Protein AF-A0A7C6CWZ7-F1 (afdb_monomer)

Foldseek 3Di:
DPPPCQLLLVLLLVVLVVLLVLLVVLLVVLVCLLVVVDPADPVRLLVVLVVLLVVLVVLQVVLVCCVPDPPCVLQDDNLLSVLCNVLSVLSNVLSVCCVVVVDPDVVSVSCSSSVSSNSSSVSSNVCSVCCSVVPGSNSVVVSVVVVVVVVVVVVVVVVVPDPPPDD

Solvent-accessible surface area (backbone atoms only — not comparable to full-atom values): 8878 Å² total; per-residue (Å²): 131,82,77,74,70,52,65,56,60,52,53,29,50,52,54,22,47,52,32,38,50,52,15,51,52,31,38,52,52,18,52,37,35,62,70,53,74,57,76,78,50,75,72,53,51,56,53,47,35,53,55,41,29,52,51,11,48,47,40,45,50,51,36,54,47,43,70,69,34,79,86,44,46,74,52,50,60,65,64,60,41,60,65,44,32,61,53,12,54,51,32,35,53,49,27,52,47,46,69,70,67,55,69,86,56,66,63,56,63,47,49,52,56,27,49,50,30,41,52,49,16,53,47,24,46,49,49,19,57,46,28,57,80,56,59,46,48,50,58,56,52,52,38,53,55,51,52,52,51,53,54,49,53,53,49,53,56,62,66,70,63,64,73,84,82,78,129

Secondary structure (DSSP, 8-state):
------HHHHHHHHHHHHHHHHHHHHHHHHHHHHTT-S---HHHHHHHHHHHHHHHHHHHHHHHHHHH-TTTGGGS-HHHHHHHHHHHHHHHHHHHHHHHH----THHHHHHHHHHHHHHHHHHHHHHHHHHHS--HHHHHHHHHHHHHHHHHHHHHHHHT------

Radius of gyration: 23.29 Å; Cα contacts (8 Å, |Δi|>4): 135; chains: 1; bounding box: 39×43×86 Å

Structure (mmCIF, N/CA/C/O backbone):
data_AF-A0A7C6CWZ7-F1
#
_entry.id   AF-A0A7C6CWZ7-F1
#
loop_
_atom_site.group_PDB
_atom_site.id
_atom_site.type_symbol
_atom_site.label_atom_id
_atom_site.label_alt_id
_atom_site.label_comp_id
_atom_site.label_asym_id
_atom_site.label_entity_id
_atom_site.label_seq_id
_atom_site.pdbx_PDB_ins_code
_atom_site.Cartn_x
_atom_site.Cartn_y
_atom_site.Cartn_z
_atom_site.occupancy
_atom_site.B_iso_or_equiv
_atom_site.auth_seq_id
_atom_site.auth_comp_id
_atom_site.auth_asym_id
_atom_site.auth_atom_id
_atom_site.pdbx_PDB_model_num
ATOM 1 N N . MET A 1 1 ? -18.252 27.595 25.911 1.00 36.28 1 MET A N 1
ATOM 2 C CA . MET A 1 1 ? -17.846 26.172 25.969 1.00 36.28 1 MET A CA 1
ATOM 3 C C . MET A 1 1 ? -17.275 25.753 24.618 1.00 36.28 1 MET A C 1
ATOM 5 O O . MET A 1 1 ? -18.043 25.532 23.689 1.00 36.28 1 MET A O 1
ATOM 9 N N . LYS A 1 2 ? -15.943 25.677 24.463 1.00 36.56 2 LYS A N 1
ATOM 10 C CA . LYS A 1 2 ? -15.354 24.952 23.323 1.00 36.56 2 LYS A CA 1
ATOM 11 C C . LYS A 1 2 ? -15.790 23.498 23.492 1.00 36.56 2 LYS A C 1
ATOM 13 O O . LYS A 1 2 ? -15.384 22.885 24.474 1.00 36.56 2 LYS A O 1
ATOM 18 N N . LYS A 1 3 ? -16.652 22.975 22.610 1.00 41.69 3 LYS A N 1
ATOM 19 C CA . LYS A 1 3 ? -16.935 21.532 22.541 1.00 41.69 3 LYS A CA 1
ATOM 20 C C . LYS A 1 3 ? -15.568 20.846 22.501 1.00 41.69 3 LYS A C 1
ATOM 22 O O . LYS A 1 3 ? -14.853 21.016 21.514 1.00 41.69 3 LYS A O 1
ATOM 27 N N . LYS A 1 4 ? -15.160 20.170 23.587 1.00 46.47 4 LYS A N 1
ATOM 28 C CA . LYS A 1 4 ? -14.025 19.241 23.542 1.00 46.47 4 LYS A CA 1
ATOM 29 C C . LYS A 1 4 ? -14.377 18.319 22.383 1.00 46.47 4 LYS A C 1
ATOM 31 O O . LYS A 1 4 ? -15.403 17.650 22.437 1.00 46.47 4 LYS A O 1
ATOM 36 N N . LEU A 1 5 ? -13.621 18.421 21.291 1.00 54.19 5 LEU A N 1
ATOM 37 C CA . LEU A 1 5 ? -13.760 17.498 20.180 1.00 54.19 5 LEU A CA 1
ATOM 38 C C . LEU A 1 5 ? -13.626 16.117 20.813 1.00 54.19 5 LEU A C 1
ATOM 40 O O . LEU A 1 5 ? -12.594 15.855 21.439 1.00 54.19 5 LEU A O 1
ATOM 44 N N . ASP A 1 6 ? -14.701 15.337 20.737 1.00 71.00 6 ASP A N 1
ATOM 45 C CA . ASP A 1 6 ? -14.769 13.987 21.275 1.00 71.00 6 ASP A CA 1
ATOM 46 C C . ASP A 1 6 ? -13.495 13.247 20.847 1.00 71.00 6 ASP A C 1
ATOM 48 O O . ASP A 1 6 ? -13.074 13.380 19.689 1.00 71.00 6 ASP A O 1
ATOM 52 N N . PHE A 1 7 ? -12.814 12.576 21.778 1.00 70.50 7 PHE A N 1
ATOM 53 C CA . PHE A 1 7 ? -11.493 11.982 21.540 1.00 70.50 7 PHE A CA 1
ATOM 54 C C . PHE A 1 7 ? -11.508 11.109 20.280 1.00 70.50 7 PHE A C 1
ATOM 56 O O . PHE A 1 7 ? -10.613 11.196 19.435 1.00 70.50 7 PHE A O 1
ATOM 63 N N . LEU A 1 8 ? -12.609 10.382 20.089 1.00 72.38 8 LEU A N 1
ATOM 64 C CA . LEU A 1 8 ? -12.872 9.571 18.912 1.00 72.38 8 LEU A CA 1
ATOM 65 C C . LEU A 1 8 ? -12.807 10.381 17.605 1.00 72.38 8 LEU A C 1
ATOM 67 O O . LEU A 1 8 ? -12.255 9.920 16.610 1.00 72.38 8 LEU A O 1
ATOM 71 N N . THR A 1 9 ? -13.328 11.607 17.596 1.00 76.06 9 THR A N 1
ATOM 72 C CA . THR A 1 9 ? -13.294 12.492 16.422 1.00 76.06 9 THR A CA 1
ATOM 73 C C . THR A 1 9 ? -11.872 12.977 16.127 1.00 76.06 9 THR A C 1
ATOM 75 O O . THR A 1 9 ? -11.489 13.057 14.960 1.00 76.06 9 THR A O 1
ATOM 78 N N . LYS A 1 10 ? -11.057 13.252 17.157 1.00 78.19 10 LYS A N 1
ATOM 79 C CA . LYS A 1 10 ? -9.637 13.599 16.960 1.00 78.19 10 LYS A CA 1
ATOM 80 C C . LYS A 1 10 ? -8.845 12.418 16.412 1.00 78.19 10 LYS A C 1
ATOM 82 O O . LYS A 1 10 ? -8.113 12.587 15.443 1.00 78.19 10 LYS A O 1
ATOM 87 N N . ALA A 1 11 ? -9.024 11.234 16.992 1.00 77.94 11 ALA A N 1
ATOM 88 C CA . ALA A 1 11 ? -8.309 10.033 16.578 1.00 77.94 11 ALA A CA 1
ATOM 89 C C . ALA A 1 11 ? -8.650 9.632 15.132 1.00 77.94 11 ALA A C 1
ATOM 91 O O . ALA A 1 11 ? -7.750 9.342 14.347 1.00 77.94 11 ALA A O 1
ATOM 92 N N . LYS A 1 12 ? -9.930 9.727 14.737 1.00 81.81 12 LYS A N 1
ATOM 93 C CA . LYS A 1 12 ? -10.363 9.565 13.337 1.00 81.81 12 LYS A CA 1
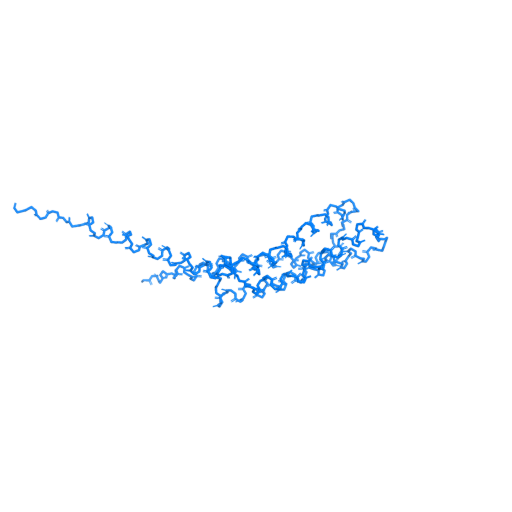ATOM 94 C C . LYS A 1 12 ? -9.661 10.531 12.390 1.00 81.81 12 LYS A C 1
ATOM 96 O O . LYS A 1 12 ? -9.221 10.121 11.320 1.00 81.81 12 LYS A O 1
ATOM 101 N N . LEU A 1 13 ? -9.594 11.809 12.768 1.00 83.44 13 LEU A N 1
ATOM 102 C CA . LEU A 1 13 ? -9.023 12.860 11.929 1.00 83.44 13 LEU A CA 1
ATOM 103 C C . LEU A 1 13 ? -7.511 12.680 11.751 1.00 83.44 13 LEU A C 1
ATOM 105 O O . LEU A 1 13 ? -7.018 12.834 10.640 1.00 83.44 13 LEU A O 1
ATOM 109 N N . ILE A 1 14 ? -6.800 12.316 12.822 1.00 85.38 14 ILE A N 1
ATOM 110 C CA . ILE A 1 14 ? -5.361 12.025 12.772 1.00 85.38 14 ILE A CA 1
ATOM 111 C C . ILE A 1 14 ? -5.108 10.824 11.861 1.00 85.38 14 ILE A C 1
ATOM 113 O O . ILE A 1 14 ? -4.361 10.947 10.898 1.00 85.38 14 ILE A O 1
ATOM 117 N N . TYR A 1 15 ? -5.803 9.709 12.096 1.00 84.69 15 TYR A N 1
ATOM 118 C CA . TYR A 1 15 ? -5.610 8.489 11.313 1.00 84.69 15 TYR A CA 1
ATOM 119 C C . TYR A 1 15 ? -5.936 8.681 9.823 1.00 84.69 15 TYR A C 1
ATOM 121 O O . TYR A 1 15 ? -5.146 8.334 8.950 1.00 84.69 15 TYR A O 1
ATOM 129 N N . SER A 1 16 ? -7.075 9.307 9.517 1.00 85.50 16 SER A N 1
ATOM 130 C CA . SER A 1 16 ? -7.466 9.594 8.128 1.00 85.50 16 SER A CA 1
ATOM 131 C C . SER A 1 16 ? -6.508 10.591 7.464 1.00 85.50 16 SER A C 1
ATOM 133 O O . SER A 1 16 ? -6.239 10.496 6.269 1.00 85.50 16 SER A O 1
ATOM 135 N N . GLY A 1 17 ? -5.968 11.540 8.238 1.00 85.69 17 GLY A N 1
ATOM 136 C CA . GLY A 1 17 ? -4.958 12.489 7.776 1.00 85.69 17 GLY A CA 1
ATOM 137 C C . GLY A 1 17 ? -3.622 11.824 7.440 1.00 85.69 17 GLY A C 1
ATOM 138 O O . GLY A 1 17 ? -3.028 12.155 6.416 1.00 85.69 17 GLY A O 1
ATOM 139 N N . GLU A 1 18 ? -3.173 10.861 8.248 1.00 88.44 18 GLU A N 1
ATOM 140 C CA . GLU A 1 18 ? -1.968 10.065 7.971 1.00 88.44 18 GLU A CA 1
ATOM 141 C C . GLU A 1 18 ? -2.110 9.265 6.671 1.00 88.44 18 GLU A C 1
ATOM 143 O O . GLU A 1 18 ? -1.217 9.300 5.822 1.00 88.44 18 GLU A O 1
ATOM 148 N N . LEU A 1 19 ? -3.257 8.611 6.465 1.00 89.94 19 LEU A N 1
ATOM 149 C CA . LEU A 1 19 ? -3.540 7.886 5.222 1.00 89.94 19 LEU A CA 1
ATOM 150 C C . LEU A 1 19 ? -3.538 8.819 4.005 1.00 89.94 19 LEU A C 1
ATOM 152 O O . LEU A 1 19 ? -2.933 8.504 2.981 1.00 89.94 19 LEU A O 1
ATOM 156 N N . LEU A 1 20 ? -4.147 10.001 4.124 1.00 90.25 20 LEU A N 1
ATOM 157 C CA . LEU A 1 20 ? -4.144 10.990 3.047 1.00 90.25 20 LEU A CA 1
ATOM 158 C C . LEU A 1 20 ? -2.729 11.501 2.738 1.00 90.25 20 LEU A C 1
ATOM 160 O O . LEU A 1 20 ? -2.391 11.707 1.572 1.00 90.25 20 LEU A O 1
ATOM 164 N N . LEU A 1 21 ? -1.885 11.678 3.757 1.00 91.88 21 LEU A N 1
ATOM 165 C CA . LEU A 1 21 ? -0.486 12.055 3.564 1.00 91.88 21 LEU A CA 1
ATOM 166 C C . LEU A 1 21 ? 0.266 10.985 2.763 1.00 91.88 21 LEU A C 1
ATOM 168 O O . LEU A 1 21 ? 0.963 11.324 1.805 1.00 91.88 21 LEU A O 1
ATOM 172 N N . PHE A 1 22 ? 0.088 9.703 3.099 1.00 90.25 22 PHE A N 1
ATOM 173 C CA . PHE A 1 22 ? 0.669 8.609 2.318 1.00 90.25 22 PHE A CA 1
ATOM 174 C C . PHE A 1 22 ? 0.151 8.596 0.880 1.00 90.25 22 PHE A C 1
ATOM 176 O O . PHE A 1 22 ? 0.953 8.469 -0.046 1.00 90.25 22 PHE A O 1
ATOM 183 N N . ALA A 1 23 ? -1.150 8.812 0.673 1.00 92.44 23 ALA A N 1
ATOM 184 C CA . ALA A 1 23 ? -1.725 8.917 -0.664 1.00 92.44 23 ALA A CA 1
ATOM 185 C C . ALA A 1 23 ? -1.049 10.013 -1.500 1.00 92.44 23 ALA A C 1
ATOM 187 O O . ALA A 1 23 ? -0.653 9.771 -2.639 1.00 92.44 23 ALA A O 1
ATOM 188 N N . ILE A 1 24 ? -0.864 11.205 -0.923 1.00 92.69 24 ILE A N 1
ATOM 189 C CA . ILE A 1 24 ? -0.202 12.326 -1.600 1.00 92.69 24 ILE A CA 1
ATOM 190 C C . ILE A 1 24 ? 1.238 11.959 -1.959 1.00 92.69 24 ILE A C 1
ATOM 192 O O . ILE A 1 24 ? 1.651 12.186 -3.095 1.00 92.69 24 ILE A O 1
ATOM 196 N N . ILE A 1 25 ? 1.992 11.366 -1.029 1.00 92.75 25 ILE A N 1
ATOM 197 C CA . ILE A 1 25 ? 3.379 10.950 -1.279 1.00 92.75 25 ILE A CA 1
ATOM 198 C C . ILE A 1 25 ? 3.429 9.954 -2.443 1.00 92.75 25 ILE A C 1
ATOM 200 O O . ILE A 1 25 ? 4.171 10.174 -3.402 1.00 92.75 25 ILE A O 1
ATOM 204 N N . PHE A 1 26 ? 2.608 8.902 -2.410 1.00 91.38 26 PHE A N 1
ATOM 205 C CA . PHE A 1 26 ? 2.575 7.904 -3.479 1.00 91.38 26 PHE A CA 1
ATOM 206 C C . PHE A 1 26 ? 2.117 8.487 -4.817 1.00 91.38 26 PHE A C 1
ATOM 208 O O . PHE A 1 26 ? 2.711 8.174 -5.847 1.00 91.38 26 PHE A O 1
ATOM 215 N N . GLY A 1 27 ? 1.123 9.376 -4.812 1.00 92.19 27 GLY A N 1
ATOM 216 C CA . GLY A 1 27 ? 0.645 10.057 -6.013 1.00 92.19 27 GLY A CA 1
ATOM 217 C C . GLY A 1 27 ? 1.704 10.964 -6.641 1.00 92.19 27 GLY A C 1
ATOM 218 O O . GLY A 1 27 ? 1.920 10.908 -7.850 1.00 92.19 27 GLY A O 1
ATOM 219 N N . VAL A 1 28 ? 2.407 11.763 -5.833 1.00 93.00 28 VAL A N 1
ATOM 220 C CA . VAL A 1 28 ? 3.481 12.643 -6.321 1.00 93.00 28 VAL A CA 1
ATOM 221 C C . VAL A 1 28 ? 4.625 11.822 -6.909 1.00 93.00 28 VAL A C 1
ATOM 223 O O . VAL A 1 28 ? 5.068 12.118 -8.018 1.00 93.00 28 VAL A O 1
ATOM 226 N N . VAL A 1 29 ? 5.073 10.769 -6.219 1.00 90.06 29 VAL A N 1
ATOM 227 C CA . VAL A 1 29 ? 6.146 9.898 -6.727 1.00 90.06 29 VAL A CA 1
ATOM 228 C C . VAL A 1 29 ? 5.718 9.213 -8.027 1.00 90.06 29 VAL A C 1
ATOM 230 O O . VAL A 1 29 ? 6.467 9.256 -9.002 1.00 90.06 29 VAL A O 1
ATOM 233 N N . ALA A 1 30 ? 4.494 8.677 -8.093 1.00 90.38 30 ALA A N 1
ATOM 234 C CA . ALA A 1 30 ? 3.959 8.062 -9.306 1.00 90.38 30 ALA A CA 1
ATOM 235 C C . ALA A 1 30 ? 3.958 9.035 -10.497 1.00 90.38 30 ALA A C 1
ATOM 237 O O . ALA A 1 30 ? 4.419 8.686 -11.583 1.00 90.38 30 ALA A O 1
ATOM 238 N N . ILE A 1 31 ? 3.490 10.273 -10.298 1.00 91.31 31 ILE A N 1
ATOM 239 C CA . ILE A 1 31 ? 3.469 11.303 -11.347 1.00 91.31 31 ILE A CA 1
ATOM 240 C C . ILE A 1 31 ? 4.892 11.643 -11.807 1.00 91.31 31 ILE A C 1
ATOM 242 O O . ILE A 1 31 ? 5.148 11.707 -13.009 1.00 91.31 31 ILE A O 1
ATOM 246 N N . LEU A 1 32 ? 5.824 11.845 -10.873 1.00 89.50 32 LEU A N 1
ATOM 247 C CA . LEU A 1 32 ? 7.212 12.186 -11.198 1.00 89.50 32 LEU A CA 1
ATOM 248 C C . LEU A 1 32 ? 7.926 11.072 -11.978 1.00 89.50 32 LEU A C 1
ATOM 250 O O . LEU A 1 32 ? 8.717 11.369 -12.880 1.00 89.50 32 LEU A O 1
ATOM 254 N N . GLU A 1 33 ? 7.636 9.810 -11.664 1.00 85.75 33 GLU A N 1
ATOM 255 C CA . GLU A 1 33 ? 8.170 8.665 -12.401 1.00 85.75 33 GLU A CA 1
ATOM 256 C C . GLU A 1 33 ? 7.502 8.479 -13.773 1.00 85.75 33 GLU A C 1
ATOM 258 O O . GLU A 1 33 ? 8.209 8.263 -14.763 1.00 85.75 33 GLU A O 1
ATOM 263 N N . PHE A 1 34 ? 6.177 8.651 -13.894 1.00 87.44 34 PHE A N 1
ATOM 264 C CA . PHE A 1 34 ? 5.502 8.627 -15.202 1.00 87.44 34 PHE A CA 1
ATOM 265 C C . PHE A 1 34 ? 6.041 9.710 -16.143 1.00 87.44 34 PHE A C 1
ATOM 267 O O . PHE A 1 34 ? 6.268 9.443 -17.325 1.00 87.44 34 PHE A O 1
ATOM 274 N N . LEU A 1 35 ? 6.284 10.916 -15.618 1.00 87.50 35 LEU A N 1
ATOM 275 C CA . LEU A 1 35 ? 6.864 12.038 -16.363 1.00 87.50 35 LEU A CA 1
ATOM 276 C C . LEU A 1 35 ? 8.367 11.877 -16.634 1.00 87.50 35 LEU A C 1
ATOM 278 O O . LEU A 1 35 ? 8.950 12.722 -17.311 1.00 87.50 35 LEU A O 1
ATOM 282 N N . GLN A 1 36 ? 9.002 10.816 -16.119 1.00 80.62 36 GLN A N 1
ATOM 283 C CA . GLN A 1 36 ? 10.436 10.545 -16.276 1.00 80.62 36 GLN A CA 1
ATOM 284 C C . GLN A 1 36 ? 11.332 11.695 -15.782 1.00 80.62 36 GLN A C 1
ATOM 286 O O . GLN A 1 36 ? 12.469 11.852 -16.235 1.00 80.62 36 GLN A O 1
ATOM 291 N N . VAL A 1 37 ? 10.829 12.490 -14.829 1.00 82.75 37 VAL A N 1
ATOM 292 C CA . VAL A 1 37 ? 11.620 13.510 -14.124 1.00 82.75 37 VAL A CA 1
ATOM 293 C C . VAL A 1 37 ? 12.645 12.814 -13.230 1.00 82.75 37 VAL A C 1
ATOM 295 O O . VAL A 1 37 ? 13.800 13.231 -13.155 1.00 82.75 37 VAL A O 1
ATOM 298 N N . ILE A 1 38 ? 12.240 11.705 -12.606 1.00 75.19 38 ILE A N 1
ATOM 299 C CA . ILE A 1 38 ? 13.125 10.820 -11.852 1.00 75.19 38 ILE A CA 1
ATOM 300 C C . ILE A 1 38 ? 13.592 9.709 -12.795 1.00 75.19 38 ILE A C 1
ATOM 302 O O . ILE A 1 38 ? 12.869 8.751 -13.060 1.00 75.19 38 ILE A O 1
ATOM 306 N N . LYS A 1 39 ? 14.817 9.834 -13.311 1.00 68.62 39 LYS A N 1
ATOM 307 C CA . LYS A 1 39 ? 15.482 8.748 -14.041 1.00 68.62 39 LYS A CA 1
ATOM 308 C C . LYS A 1 39 ? 16.258 7.887 -13.059 1.00 68.62 39 LYS A C 1
ATOM 310 O O . LYS A 1 39 ? 17.327 8.269 -12.584 1.00 68.62 39 LYS A O 1
ATOM 315 N N . ILE A 1 40 ? 15.698 6.731 -12.746 1.00 67.81 40 ILE A N 1
ATOM 316 C CA . ILE A 1 40 ? 16.308 5.766 -11.840 1.00 67.81 40 ILE A CA 1
ATOM 317 C C . ILE A 1 40 ? 17.410 5.013 -12.604 1.00 67.81 40 ILE A C 1
ATOM 319 O O . ILE A 1 40 ? 17.231 4.566 -13.732 1.00 67.81 40 ILE A O 1
ATOM 323 N N . SER A 1 41 ? 18.600 4.928 -12.009 1.00 75.19 41 SER A N 1
ATOM 324 C CA . SER A 1 41 ? 19.723 4.157 -12.560 1.00 75.19 41 SER A CA 1
ATOM 325 C C . SER A 1 41 ? 19.514 2.655 -12.319 1.00 75.19 41 SER A C 1
ATOM 327 O O . SER A 1 41 ? 18.897 2.268 -11.330 1.00 75.19 41 SER A O 1
ATOM 329 N N . GLU A 1 42 ? 20.089 1.788 -13.156 1.00 74.69 42 GLU A N 1
ATOM 330 C CA . GLU A 1 42 ? 19.969 0.321 -13.047 1.00 74.69 42 GLU A CA 1
ATOM 331 C C . GLU A 1 42 ? 20.255 -0.237 -11.642 1.00 74.69 42 GLU A C 1
ATOM 333 O O . GLU A 1 42 ? 19.548 -1.121 -11.160 1.00 74.69 42 GLU A O 1
ATOM 338 N N . ARG A 1 43 ? 21.262 0.304 -10.941 1.00 77.06 43 ARG A N 1
ATOM 339 C CA . ARG A 1 43 ? 21.572 -0.118 -9.562 1.00 77.06 43 ARG A CA 1
ATOM 340 C C . ARG A 1 43 ? 20.441 0.198 -8.590 1.00 77.06 43 ARG A C 1
ATOM 342 O O . ARG A 1 43 ? 20.178 -0.582 -7.681 1.00 77.06 43 ARG A O 1
ATOM 349 N N . HIS A 1 44 ? 19.786 1.334 -8.790 1.00 77.12 44 HIS A N 1
ATOM 350 C CA . HIS A 1 44 ? 18.667 1.752 -7.962 1.00 77.12 44 HIS A CA 1
ATOM 351 C C . HIS A 1 44 ? 17.438 0.893 -8.254 1.00 77.12 44 HIS A C 1
ATOM 353 O O . HIS A 1 44 ? 16.792 0.479 -7.303 1.00 77.12 44 HIS A O 1
ATOM 359 N N . HIS A 1 45 ? 17.178 0.523 -9.515 1.00 79.19 45 HIS A N 1
ATOM 360 C CA . HIS A 1 45 ? 16.121 -0.439 -9.851 1.00 79.19 45 HIS A CA 1
ATOM 361 C C . HIS A 1 45 ? 16.319 -1.782 -9.153 1.00 79.19 45 HIS A C 1
ATOM 363 O O . HIS A 1 45 ? 15.376 -2.331 -8.595 1.00 79.19 45 HIS A O 1
ATOM 369 N N . LEU A 1 46 ? 17.551 -2.292 -9.118 1.00 82.88 46 LEU A N 1
ATOM 370 C CA . LEU A 1 46 ? 17.831 -3.563 -8.457 1.00 82.88 46 LEU A CA 1
ATOM 371 C C . LEU A 1 46 ? 17.583 -3.497 -6.944 1.00 82.88 46 LEU A C 1
ATOM 373 O O . LEU A 1 46 ? 16.969 -4.404 -6.390 1.00 82.88 46 LEU A O 1
ATOM 377 N N . ILE A 1 47 ? 18.031 -2.427 -6.281 1.00 85.44 47 ILE A N 1
ATOM 378 C CA . ILE A 1 47 ? 17.763 -2.210 -4.850 1.00 85.44 47 ILE A CA 1
ATOM 379 C C . ILE A 1 47 ? 16.260 -2.048 -4.609 1.00 85.44 47 ILE A C 1
ATOM 381 O O . ILE A 1 47 ? 15.719 -2.649 -3.682 1.00 85.44 47 ILE A O 1
ATOM 385 N N . PHE A 1 48 ? 15.590 -1.268 -5.455 1.00 83.50 48 PHE A N 1
ATOM 386 C CA . PHE A 1 48 ? 14.169 -0.988 -5.332 1.00 83.50 48 PHE A CA 1
ATOM 387 C C . PHE A 1 48 ? 13.343 -2.268 -5.449 1.00 83.50 48 PHE A C 1
ATOM 389 O O . PHE A 1 48 ? 12.573 -2.537 -4.538 1.00 83.50 48 PHE A O 1
ATOM 396 N N . ASN A 1 49 ? 13.608 -3.110 -6.455 1.00 87.38 49 ASN A N 1
ATOM 397 C CA . ASN A 1 49 ? 12.935 -4.400 -6.635 1.00 87.38 49 ASN A CA 1
ATOM 398 C C . ASN A 1 49 ? 13.080 -5.311 -5.405 1.00 87.38 49 ASN A C 1
ATOM 400 O O . ASN A 1 49 ? 12.150 -6.022 -5.052 1.00 87.38 49 ASN A O 1
ATOM 404 N N . TRP A 1 50 ? 14.234 -5.318 -4.728 1.00 89.12 50 TRP A N 1
ATOM 405 C CA . TRP A 1 50 ? 14.400 -6.102 -3.495 1.00 89.12 50 TRP A CA 1
ATOM 406 C C . TRP A 1 50 ? 13.572 -5.546 -2.335 1.00 89.12 50 TRP A C 1
ATOM 408 O O . TRP A 1 50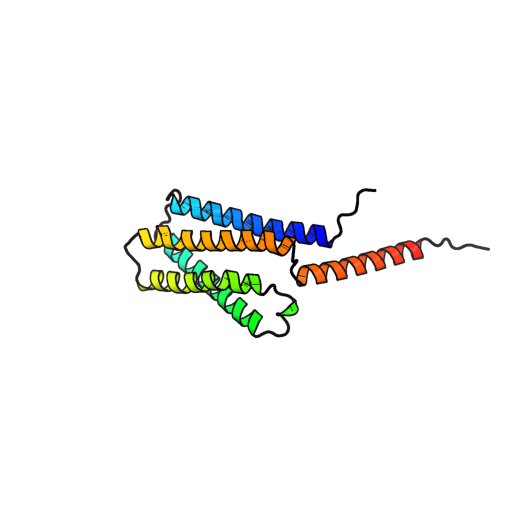 ? 12.963 -6.314 -1.585 1.00 89.12 50 TRP A O 1
ATOM 418 N N . ILE A 1 51 ? 13.542 -4.220 -2.188 1.00 89.56 51 ILE A N 1
ATOM 419 C CA . ILE A 1 51 ? 12.750 -3.541 -1.156 1.00 89.56 51 ILE A CA 1
ATOM 420 C C . ILE A 1 51 ? 11.258 -3.786 -1.396 1.00 89.56 51 ILE A C 1
ATOM 422 O O . ILE A 1 51 ? 10.536 -4.156 -0.466 1.00 89.56 51 ILE A O 1
ATOM 426 N N . THR A 1 52 ? 10.791 -3.618 -2.631 1.00 88.44 52 THR A N 1
ATOM 427 C CA . THR A 1 52 ? 9.388 -3.812 -2.992 1.00 88.44 52 THR A CA 1
ATOM 428 C C . THR A 1 52 ? 8.982 -5.278 -2.982 1.00 88.44 52 THR A C 1
ATOM 430 O O . THR A 1 52 ? 7.867 -5.568 -2.555 1.00 88.44 52 THR A O 1
ATOM 433 N N . LEU A 1 53 ? 9.888 -6.212 -3.288 1.00 91.94 53 LEU A N 1
ATOM 434 C CA . LEU A 1 53 ? 9.628 -7.647 -3.163 1.00 91.94 53 LEU A CA 1
ATOM 435 C C . LEU A 1 53 ? 9.372 -8.024 -1.702 1.00 91.94 53 LEU A C 1
ATOM 437 O O . LEU A 1 53 ? 8.426 -8.758 -1.396 1.00 91.94 53 LEU A O 1
ATOM 441 N N . PHE A 1 54 ? 10.190 -7.496 -0.787 1.00 92.44 54 PHE A N 1
ATOM 442 C CA . PHE A 1 54 ? 9.982 -7.685 0.645 1.00 92.44 54 PHE A CA 1
ATOM 443 C C . PHE A 1 54 ? 8.671 -7.036 1.107 1.00 92.44 54 PHE A C 1
ATOM 445 O O . PHE A 1 54 ? 7.873 -7.682 1.789 1.00 92.44 54 PHE A O 1
ATOM 452 N N . GLY A 1 55 ? 8.406 -5.797 0.683 1.00 89.25 55 GLY A N 1
ATOM 453 C CA . GLY A 1 55 ? 7.164 -5.086 0.993 1.00 89.25 55 GLY A CA 1
ATOM 454 C C . GLY A 1 55 ? 5.914 -5.814 0.487 1.00 89.25 55 GLY A C 1
ATOM 455 O O . GLY A 1 55 ? 4.967 -6.017 1.244 1.00 89.25 55 GLY A O 1
ATOM 456 N N . GLY A 1 56 ? 5.922 -6.282 -0.761 1.00 90.12 56 GLY A N 1
ATOM 457 C CA . GLY A 1 56 ? 4.819 -7.026 -1.366 1.00 90.12 56 GLY A CA 1
ATOM 458 C C . GLY A 1 56 ? 4.575 -8.365 -0.674 1.00 90.12 56 GLY A C 1
ATOM 459 O O . GLY A 1 56 ? 3.432 -8.700 -0.355 1.00 90.12 56 GLY A O 1
ATOM 460 N N . THR A 1 57 ? 5.648 -9.088 -0.341 1.00 92.94 57 THR A N 1
ATOM 461 C CA . THR A 1 57 ? 5.559 -10.331 0.440 1.00 92.94 57 THR A CA 1
ATOM 462 C C . THR A 1 57 ? 4.961 -10.068 1.821 1.00 92.94 57 THR A C 1
ATOM 464 O O . THR A 1 57 ? 4.100 -10.823 2.274 1.00 92.94 57 THR A O 1
ATOM 467 N N . TRP A 1 58 ? 5.357 -8.973 2.476 1.00 93.25 58 TRP A N 1
ATOM 468 C CA . TRP A 1 58 ? 4.813 -8.583 3.774 1.00 93.25 58 TRP A CA 1
ATOM 469 C C . TRP A 1 58 ? 3.307 -8.305 3.719 1.00 93.25 58 TRP A C 1
ATOM 471 O O . TRP A 1 58 ? 2.579 -8.779 4.589 1.00 93.25 58 TRP A O 1
ATOM 481 N N . LEU A 1 59 ? 2.816 -7.614 2.683 1.00 90.69 59 LEU A N 1
ATOM 482 C CA . LEU A 1 59 ? 1.377 -7.364 2.499 1.00 90.69 59 LEU A CA 1
ATOM 483 C C . LEU A 1 59 ? 0.582 -8.672 2.360 1.00 90.69 59 LEU A C 1
ATOM 485 O O . LEU A 1 59 ? -0.478 -8.822 2.971 1.00 90.69 59 LEU A O 1
ATOM 489 N N . ILE A 1 60 ? 1.113 -9.641 1.609 1.00 93.19 60 ILE A N 1
ATOM 490 C CA . ILE A 1 60 ? 0.491 -10.963 1.442 1.00 93.19 60 ILE A CA 1
ATOM 491 C C . ILE A 1 60 ? 0.489 -11.731 2.769 1.00 93.19 60 ILE A C 1
ATOM 493 O O . ILE A 1 60 ? -0.542 -12.276 3.175 1.00 93.19 60 ILE A O 1
ATOM 497 N N . VAL A 1 61 ? 1.626 -11.766 3.469 1.00 92.88 61 VAL A N 1
ATOM 498 C CA . VAL A 1 61 ? 1.744 -12.442 4.769 1.00 92.88 61 VAL A CA 1
ATOM 499 C C . VAL A 1 61 ? 0.794 -11.822 5.786 1.00 92.88 61 VAL A C 1
ATOM 501 O O . VAL A 1 61 ? 0.094 -12.558 6.480 1.00 92.88 61 VAL A O 1
ATOM 504 N N . ASP A 1 62 ? 0.715 -10.495 5.859 1.00 88.12 62 ASP A N 1
ATOM 505 C CA . ASP A 1 62 ? -0.170 -9.805 6.796 1.00 88.12 62 ASP A CA 1
ATOM 506 C C . ASP A 1 62 ? -1.653 -10.059 6.474 1.00 88.12 62 ASP A C 1
ATOM 508 O O . ASP A 1 62 ? -2.448 -10.251 7.397 1.00 88.12 62 ASP A O 1
ATOM 512 N N . PHE A 1 63 ? -2.023 -10.184 5.192 1.00 91.25 63 PHE A N 1
ATOM 513 C CA . PHE A 1 63 ? -3.362 -10.623 4.784 1.00 91.25 63 PHE A CA 1
ATOM 514 C C . PHE A 1 63 ? -3.682 -12.040 5.285 1.00 91.25 63 PHE A C 1
ATOM 516 O O . PHE A 1 63 ? -4.693 -12.246 5.965 1.00 91.25 63 PHE A O 1
ATOM 523 N N . PHE A 1 64 ? -2.812 -13.021 5.022 1.00 91.56 64 PHE A N 1
ATOM 524 C CA . PHE A 1 64 ? -3.019 -14.394 5.502 1.00 91.56 64 PHE A CA 1
ATOM 525 C C . PHE A 1 64 ? -3.007 -14.479 7.029 1.00 91.56 64 PHE A C 1
ATOM 527 O O . PHE A 1 64 ? -3.791 -15.221 7.622 1.00 91.56 64 PHE A O 1
ATOM 534 N N . TRP A 1 65 ? -2.166 -13.688 7.686 1.00 89.06 65 TRP A N 1
ATOM 535 C CA . TRP A 1 65 ? -2.100 -13.627 9.138 1.00 89.06 65 TRP A CA 1
ATOM 536 C C . TRP A 1 65 ? -3.374 -13.034 9.744 1.00 89.06 65 TRP A C 1
ATOM 538 O O . TRP A 1 65 ? -3.898 -13.567 10.727 1.00 89.06 65 TRP A O 1
ATOM 548 N N . ALA A 1 66 ? -3.911 -11.964 9.151 1.00 86.75 66 ALA A N 1
ATOM 549 C CA . ALA A 1 66 ? -5.202 -11.398 9.532 1.00 86.75 66 ALA A CA 1
ATOM 550 C C . ALA A 1 66 ? -6.344 -12.404 9.313 1.00 86.75 66 ALA A C 1
ATOM 552 O O . ALA A 1 66 ? -7.245 -12.511 10.150 1.00 86.75 66 ALA A O 1
ATOM 553 N N . LEU A 1 67 ? -6.272 -13.200 8.243 1.00 86.81 67 LEU A N 1
ATOM 554 C CA . LEU A 1 67 ? -7.244 -14.249 7.958 1.00 86.81 67 LEU A CA 1
ATOM 555 C C . LEU A 1 67 ? -7.164 -15.397 8.969 1.00 86.81 67 LEU A C 1
ATOM 557 O O . LEU A 1 67 ? -8.196 -15.815 9.483 1.00 86.81 67 LEU A O 1
ATOM 561 N N . LEU A 1 68 ? -5.981 -15.891 9.320 1.00 88.69 68 LEU A N 1
ATOM 562 C CA . LEU A 1 68 ? -5.829 -17.068 10.187 1.00 88.69 68 LEU A CA 1
ATOM 563 C C . LEU A 1 68 ? -5.926 -16.740 11.686 1.00 88.69 68 LEU A C 1
ATOM 565 O O . LEU A 1 68 ? -6.393 -17.561 12.480 1.00 88.69 68 LEU A O 1
ATOM 569 N N . SER A 1 69 ? -5.528 -15.536 12.101 1.00 86.19 69 SER A N 1
ATOM 570 C CA . SER A 1 69 ? -5.445 -15.185 13.519 1.00 86.19 69 SER A CA 1
ATOM 571 C C . SER A 1 69 ? -6.775 -14.688 14.088 1.00 86.19 69 SER A C 1
ATOM 573 O O . SER A 1 69 ? -7.139 -13.516 13.968 1.00 86.19 69 SER A O 1
ATOM 575 N N . LYS A 1 70 ? -7.470 -15.563 14.829 1.00 77.81 70 LYS A N 1
ATOM 576 C CA . LYS A 1 70 ? -8.706 -15.221 15.566 1.00 77.81 70 LYS A CA 1
ATOM 577 C C . LYS A 1 70 ? -8.534 -14.036 16.531 1.00 77.81 70 LY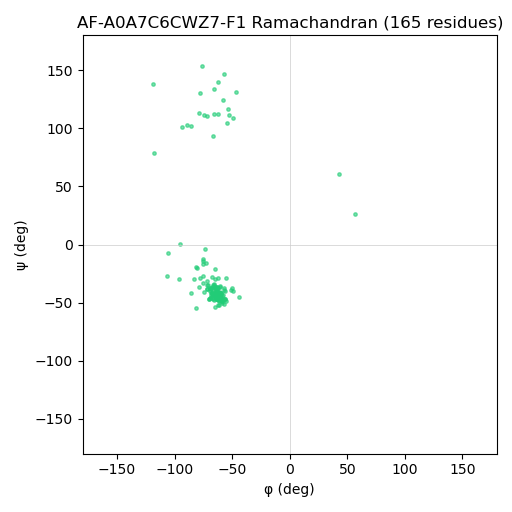S A C 1
ATOM 579 O O . LYS A 1 70 ? -9.487 -13.301 16.754 1.00 77.81 70 LYS A O 1
ATOM 584 N N . LYS A 1 71 ? -7.325 -13.825 17.071 1.00 79.06 71 LYS A N 1
ATOM 585 C CA . LYS A 1 71 ? -7.012 -12.716 17.994 1.00 79.06 71 LYS A CA 1
ATOM 586 C C . LYS A 1 71 ? -6.885 -11.357 17.294 1.00 79.06 71 LYS A C 1
ATOM 588 O O . LYS A 1 71 ? -7.095 -10.332 17.935 1.00 79.06 71 LYS A O 1
ATOM 593 N N . ARG A 1 72 ? -6.512 -11.335 16.009 1.00 75.00 72 ARG A N 1
ATOM 594 C CA . ARG A 1 72 ? -6.234 -10.102 15.245 1.00 75.00 72 ARG A CA 1
ATOM 595 C C . ARG A 1 72 ? -7.419 -9.615 14.419 1.00 75.00 72 ARG A C 1
ATOM 597 O O . ARG A 1 72 ? -7.569 -8.410 14.268 1.00 75.00 72 ARG A O 1
ATOM 604 N N . ARG A 1 73 ? -8.281 -10.528 13.956 1.00 74.38 73 ARG A N 1
ATOM 605 C CA . ARG A 1 73 ? -9.521 -10.205 13.227 1.00 74.38 73 ARG A CA 1
ATOM 606 C C . ARG A 1 73 ? -10.343 -9.050 13.828 1.00 74.38 73 ARG A C 1
ATOM 608 O O . ARG A 1 73 ? -10.742 -8.195 13.049 1.00 74.38 73 ARG A O 1
ATOM 615 N N . PRO A 1 74 ? -10.582 -8.962 15.154 1.00 72.75 74 PRO A N 1
ATOM 616 C CA . PRO A 1 74 ? -11.394 -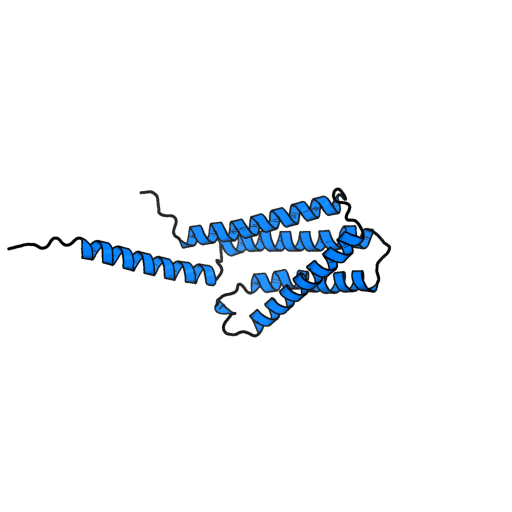7.875 15.700 1.00 72.75 74 PRO A CA 1
ATOM 617 C C . PRO A 1 74 ? -10.669 -6.526 15.759 1.00 72.75 74 PRO A C 1
ATOM 619 O O . PRO A 1 74 ? -11.325 -5.525 15.995 1.00 72.75 74 PRO A O 1
ATOM 622 N N . LYS A 1 75 ? -9.343 -6.479 15.570 1.00 74.25 75 LYS A N 1
ATOM 623 C CA . LYS A 1 75 ? -8.522 -5.265 15.733 1.00 74.25 75 LYS A CA 1
ATOM 624 C C . LYS A 1 75 ? -8.064 -4.646 14.411 1.00 74.25 75 LYS A C 1
ATOM 626 O O . LYS A 1 75 ? -7.447 -3.587 14.425 1.00 74.25 75 LYS A O 1
ATOM 631 N N . ILE A 1 76 ? -8.308 -5.321 13.289 1.00 78.62 76 ILE A N 1
ATOM 632 C CA . ILE A 1 76 ? -7.803 -4.942 11.966 1.00 78.62 76 ILE A CA 1
ATOM 633 C C . ILE A 1 76 ? -8.989 -4.658 11.048 1.00 78.62 76 ILE A C 1
ATOM 635 O O . ILE A 1 76 ? -9.959 -5.415 11.033 1.00 78.62 76 ILE A O 1
ATOM 639 N N . ALA A 1 77 ? -8.894 -3.600 10.246 1.00 81.75 77 ALA A N 1
ATOM 640 C CA . ALA A 1 77 ? -9.819 -3.380 9.149 1.00 81.75 77 ALA A CA 1
ATOM 641 C C . ALA A 1 77 ? -9.495 -4.351 8.003 1.00 81.75 77 ALA A C 1
ATOM 643 O O . ALA A 1 77 ? -8.436 -4.314 7.379 1.00 81.75 77 ALA A O 1
ATOM 644 N N . PHE A 1 78 ? -10.407 -5.297 7.773 1.00 83.94 78 PHE A N 1
ATOM 645 C CA . PHE A 1 78 ? -10.224 -6.346 6.767 1.00 83.94 78 PHE A CA 1
ATOM 646 C C . PHE A 1 78 ? -10.240 -5.788 5.338 1.00 83.94 78 PHE A C 1
ATOM 648 O O . PHE A 1 78 ? -9.603 -6.349 4.450 1.00 83.94 78 PHE A O 1
ATOM 655 N N . ILE A 1 79 ? -10.949 -4.673 5.141 1.00 86.81 79 ILE A N 1
ATOM 656 C CA . ILE A 1 79 ? -11.046 -3.952 3.869 1.00 86.81 79 ILE A CA 1
ATOM 657 C C . ILE A 1 79 ? -9.658 -3.505 3.412 1.00 86.81 79 ILE A C 1
ATOM 659 O O . ILE A 1 79 ? -9.282 -3.814 2.286 1.00 86.81 79 ILE A O 1
ATOM 663 N N . ASP A 1 80 ? -8.858 -2.925 4.301 1.00 85.56 80 ASP A N 1
ATOM 664 C CA . ASP A 1 80 ? -7.509 -2.443 3.992 1.00 85.56 80 ASP A CA 1
ATOM 665 C C . ASP A 1 80 ? -6.626 -3.591 3.507 1.00 85.56 80 ASP A C 1
ATOM 667 O O . ASP A 1 80 ? -5.879 -3.478 2.539 1.00 85.56 80 ASP A O 1
ATOM 671 N N . LYS A 1 81 ? -6.732 -4.757 4.155 1.00 89.31 81 LYS A N 1
ATOM 672 C CA . LYS A 1 81 ? -5.945 -5.939 3.777 1.00 89.31 81 LYS A CA 1
ATOM 673 C C . LYS A 1 81 ? -6.359 -6.479 2.413 1.00 89.31 81 LYS A C 1
ATOM 675 O O . LYS A 1 81 ? -5.498 -6.909 1.653 1.00 89.31 81 LYS A O 1
ATOM 680 N N . ILE A 1 82 ? -7.650 -6.432 2.090 1.00 91.38 82 ILE A N 1
ATOM 681 C CA . ILE A 1 82 ? -8.162 -6.819 0.771 1.00 91.38 82 ILE A CA 1
ATOM 682 C C . ILE A 1 82 ? -7.702 -5.823 -0.298 1.00 91.38 82 ILE A C 1
ATOM 684 O O . ILE A 1 82 ? -7.262 -6.250 -1.361 1.00 91.38 82 ILE A O 1
ATOM 688 N N . LEU A 1 83 ? -7.761 -4.519 -0.020 1.00 92.00 83 LEU A N 1
ATOM 689 C CA . LEU A 1 83 ? -7.352 -3.468 -0.956 1.00 92.00 83 LEU A CA 1
ATOM 690 C C . LEU A 1 83 ? -5.855 -3.517 -1.260 1.00 92.00 83 LEU A C 1
ATOM 692 O O . LEU A 1 83 ? -5.453 -3.333 -2.407 1.00 92.00 83 LEU A O 1
ATOM 696 N N . HIS A 1 84 ? -5.025 -3.821 -0.267 1.00 91.94 84 HIS A N 1
ATOM 697 C CA . HIS A 1 84 ? -3.578 -3.906 -0.446 1.00 91.94 84 HIS A CA 1
ATOM 698 C C . HIS A 1 84 ? -3.093 -5.236 -1.041 1.00 91.94 84 HIS A C 1
ATOM 700 O O . HIS A 1 84 ? -1.986 -5.295 -1.579 1.00 91.94 84 HIS A O 1
ATOM 706 N N . LEU A 1 85 ? -3.894 -6.306 -0.986 1.00 93.19 85 LEU A N 1
ATOM 707 C CA . LEU A 1 85 ? -3.485 -7.625 -1.475 1.00 93.19 85 LEU A CA 1
ATOM 708 C C . LEU A 1 85 ? -3.139 -7.637 -2.982 1.00 93.19 85 LEU A C 1
ATOM 710 O O . LEU A 1 85 ? -2.077 -8.167 -3.317 1.00 93.19 85 LEU A O 1
ATOM 714 N N . PRO A 1 86 ? -3.934 -7.036 -3.894 1.00 94.19 86 PRO A N 1
ATOM 715 C CA . PRO A 1 86 ? -3.563 -6.921 -5.304 1.00 94.19 86 PRO A CA 1
ATOM 716 C C . PRO A 1 86 ? -2.226 -6.210 -5.523 1.00 94.19 86 PRO A C 1
ATOM 718 O O . PRO A 1 86 ? -1.435 -6.662 -6.348 1.00 94.19 86 PRO A O 1
ATOM 721 N N . ALA A 1 87 ? -1.940 -5.153 -4.753 1.00 92.81 87 ALA A N 1
ATOM 722 C CA . ALA A 1 87 ? -0.650 -4.465 -4.812 1.00 92.81 87 ALA A CA 1
ATOM 723 C C . ALA A 1 87 ? 0.491 -5.397 -4.390 1.00 92.81 87 ALA A C 1
ATOM 725 O O . ALA A 1 87 ? 1.503 -5.474 -5.080 1.00 92.81 87 ALA A O 1
ATOM 726 N N . GLY A 1 88 ? 0.312 -6.149 -3.299 1.00 92.75 88 GLY A N 1
ATOM 727 C CA . GLY A 1 88 ? 1.304 -7.115 -2.828 1.00 92.75 88 GLY A CA 1
ATOM 728 C C . GLY A 1 88 ? 1.601 -8.210 -3.854 1.00 92.75 88 GLY A C 1
ATOM 729 O O . GLY A 1 88 ? 2.765 -8.487 -4.134 1.00 92.75 88 GLY A O 1
ATOM 730 N N . ILE A 1 89 ? 0.561 -8.789 -4.464 1.00 94.38 89 ILE A N 1
ATOM 731 C CA . ILE A 1 89 ? 0.708 -9.804 -5.520 1.00 94.38 89 ILE A CA 1
ATOM 732 C C . ILE A 1 89 ? 1.421 -9.213 -6.735 1.00 94.38 89 ILE A C 1
ATOM 734 O O . ILE A 1 89 ? 2.364 -9.821 -7.242 1.00 94.38 89 ILE A O 1
ATOM 738 N N . TYR A 1 90 ? 0.992 -8.032 -7.186 1.00 94.31 90 TYR A N 1
ATOM 739 C CA . TYR A 1 90 ? 1.606 -7.362 -8.325 1.00 94.31 90 TYR A CA 1
ATOM 740 C C . TYR A 1 90 ? 3.093 -7.100 -8.080 1.00 94.31 90 TYR A C 1
ATOM 742 O O . TYR A 1 90 ? 3.898 -7.474 -8.924 1.00 94.31 90 TYR A O 1
ATOM 750 N N . LEU A 1 91 ? 3.459 -6.534 -6.922 1.00 93.00 91 LEU A N 1
ATOM 751 C CA . LEU A 1 91 ? 4.854 -6.274 -6.558 1.00 93.00 91 LEU A CA 1
ATOM 752 C C . LEU A 1 91 ? 5.684 -7.552 -6.585 1.00 93.00 91 LEU A C 1
ATOM 754 O O . LEU A 1 91 ? 6.688 -7.608 -7.280 1.00 93.00 91 LEU A O 1
ATOM 758 N N . VAL A 1 92 ? 5.230 -8.616 -5.918 1.00 94.12 92 VAL A N 1
ATOM 759 C CA . VAL A 1 92 ? 5.982 -9.878 -5.878 1.00 94.12 92 VAL A CA 1
ATOM 760 C C . VAL A 1 92 ? 6.193 -10.451 -7.280 1.00 94.12 92 VAL A C 1
ATOM 762 O O . VAL A 1 92 ? 7.306 -10.850 -7.620 1.00 94.12 92 VAL A O 1
ATOM 765 N N . VAL A 1 93 ? 5.150 -10.482 -8.111 1.00 93.81 93 VAL A N 1
ATOM 766 C CA . VAL A 1 93 ? 5.248 -11.024 -9.474 1.00 93.81 93 VAL A CA 1
ATOM 767 C C . VAL A 1 93 ? 6.136 -10.142 -10.354 1.00 93.81 93 VAL A C 1
ATOM 769 O O . VAL A 1 93 ? 7.005 -10.659 -11.060 1.00 93.81 93 VAL A O 1
ATOM 772 N N . PHE A 1 94 ? 5.940 -8.825 -10.301 1.00 91.88 94 PHE A N 1
ATOM 773 C CA . PHE A 1 94 ? 6.701 -7.852 -11.077 1.00 91.88 94 PHE A CA 1
ATOM 774 C C . PHE A 1 94 ? 8.184 -7.862 -10.695 1.00 91.88 94 PHE A C 1
ATOM 776 O O . PHE A 1 94 ? 9.042 -7.950 -11.571 1.00 91.88 94 PHE A O 1
ATOM 783 N N . ASP A 1 95 ? 8.495 -7.847 -9.401 1.00 90.88 95 ASP A N 1
ATOM 784 C CA . ASP A 1 95 ? 9.868 -7.806 -8.904 1.00 90.88 95 ASP A CA 1
ATOM 785 C C . ASP A 1 95 ? 10.615 -9.103 -9.215 1.00 90.88 95 ASP A C 1
ATOM 787 O O . ASP A 1 95 ? 11.756 -9.057 -9.679 1.00 90.88 95 ASP A O 1
ATOM 791 N N . LEU A 1 96 ? 9.970 -10.266 -9.051 1.00 92.38 96 LEU A N 1
ATOM 792 C CA . LEU A 1 96 ? 10.554 -11.546 -9.462 1.00 92.38 96 LEU A CA 1
ATOM 793 C C . LEU A 1 96 ? 10.818 -11.584 -10.970 1.00 92.38 96 LEU A C 1
ATOM 795 O O . LEU A 1 96 ? 11.902 -11.996 -11.389 1.00 92.38 96 LEU A O 1
ATOM 799 N N . TYR A 1 97 ? 9.869 -11.119 -11.787 1.00 90.69 97 TYR A N 1
ATOM 800 C CA . TYR A 1 97 ? 10.068 -11.009 -13.231 1.00 90.69 97 TYR A CA 1
ATOM 801 C C . TYR A 1 97 ? 11.264 -10.107 -13.563 1.00 90.69 97 TYR A C 1
ATOM 803 O O . TYR A 1 97 ? 12.150 -10.508 -14.319 1.00 90.69 97 TYR A O 1
ATOM 811 N N . CYS A 1 98 ? 11.343 -8.926 -12.956 1.00 88.75 98 CYS A N 1
ATOM 812 C CA . CYS A 1 98 ? 12.418 -7.965 -13.176 1.00 88.75 98 CYS A CA 1
ATOM 813 C C . CYS A 1 98 ? 13.795 -8.485 -12.727 1.00 88.75 98 CYS A C 1
ATOM 815 O O . CYS A 1 98 ? 14.790 -8.261 -13.424 1.00 88.75 98 CYS A O 1
ATOM 817 N N . LEU A 1 99 ? 13.866 -9.218 -11.611 1.00 88.62 99 LEU A N 1
ATOM 818 C CA . LEU A 1 99 ? 15.104 -9.817 -11.098 1.00 88.62 99 LEU A CA 1
ATOM 819 C C . LEU A 1 99 ? 15.590 -11.003 -11.948 1.00 88.62 99 LEU A C 1
ATOM 821 O O . LEU A 1 99 ? 16.799 -11.147 -12.151 1.00 88.62 99 LEU A O 1
ATOM 825 N N . ILE A 1 100 ? 14.672 -11.834 -12.453 1.00 88.12 100 ILE A N 1
ATOM 826 C CA . ILE A 1 100 ? 14.996 -13.032 -13.246 1.00 88.12 100 ILE A CA 1
ATOM 827 C C . ILE A 1 100 ? 15.271 -12.666 -14.706 1.00 88.12 100 ILE A C 1
ATOM 829 O O . ILE A 1 100 ? 16.322 -13.008 -15.246 1.00 88.12 100 ILE A O 1
ATOM 833 N N . ALA A 1 101 ? 14.328 -11.977 -15.352 1.00 86.19 101 ALA A N 1
ATOM 834 C CA . ALA A 1 101 ? 14.366 -11.717 -16.788 1.00 86.19 101 ALA A CA 1
ATOM 835 C C . ALA A 1 101 ? 15.278 -10.543 -17.162 1.00 86.19 101 ALA A C 1
ATOM 837 O O . ALA A 1 101 ? 15.681 -10.448 -18.319 1.00 86.19 101 ALA A O 1
ATOM 838 N N . LYS A 1 102 ? 15.598 -9.656 -16.204 1.00 83.19 102 LYS A N 1
ATOM 839 C CA . LYS A 1 102 ? 16.403 -8.438 -16.411 1.00 83.19 102 LYS A CA 1
ATOM 840 C C . LYS A 1 102 ? 15.995 -7.703 -17.697 1.00 83.19 102 LYS A C 1
ATOM 842 O O . LYS A 1 102 ? 16.799 -7.595 -18.629 1.00 83.19 102 LYS A O 1
ATOM 847 N N . PRO A 1 103 ? 14.728 -7.257 -17.786 1.00 78.75 103 PRO A N 1
ATOM 848 C CA . PRO A 1 103 ? 14.182 -6.716 -19.018 1.00 78.75 103 PRO A CA 1
ATOM 849 C C . PRO A 1 103 ? 15.014 -5.522 -19.490 1.00 78.75 103 PRO A C 1
ATOM 851 O O . PRO A 1 103 ? 15.190 -4.548 -18.767 1.00 78.75 103 PRO A O 1
ATOM 854 N N . GLN A 1 104 ? 15.496 -5.605 -20.730 1.00 76.69 104 GLN A N 1
ATOM 855 C CA . GLN A 1 104 ? 16.238 -4.529 -21.398 1.00 76.69 104 GLN A CA 1
ATOM 856 C C . GLN A 1 104 ? 15.313 -3.391 -21.857 1.00 76.69 104 GLN A C 1
ATOM 858 O O . GLN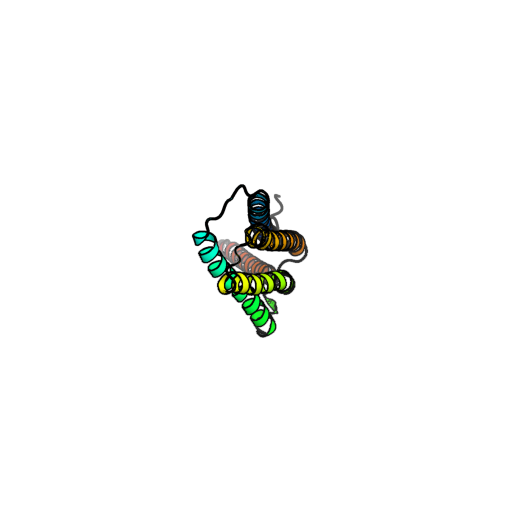 A 1 104 ? 15.772 -2.315 -22.225 1.00 76.69 104 GLN A O 1
ATOM 863 N N . ASN A 1 105 ? 13.998 -3.634 -21.868 1.00 79.00 105 ASN A N 1
ATOM 864 C CA . ASN A 1 105 ? 13.012 -2.641 -22.260 1.00 79.00 105 ASN A CA 1
ATOM 865 C C . ASN A 1 105 ? 12.771 -1.649 -21.101 1.00 79.00 105 ASN A C 1
ATOM 867 O O . ASN A 1 105 ? 12.183 -2.047 -20.090 1.00 79.00 105 ASN A O 1
ATOM 871 N N . PRO A 1 106 ? 13.147 -0.363 -21.250 1.00 76.19 106 PRO A N 1
ATOM 872 C CA . PRO A 1 106 ? 12.995 0.636 -20.190 1.00 76.19 106 PRO A CA 1
ATOM 873 C C . PRO A 1 106 ? 11.527 0.914 -19.839 1.00 76.19 106 PRO A C 1
ATOM 875 O O . PRO A 1 106 ? 11.234 1.336 -18.719 1.00 76.19 106 PRO A O 1
ATOM 878 N N . LEU A 1 107 ? 10.589 0.613 -20.748 1.00 81.06 107 LEU A N 1
ATOM 879 C CA . LEU A 1 107 ? 9.156 0.811 -20.519 1.00 81.06 107 LEU A CA 1
ATOM 880 C C . LEU A 1 107 ? 8.630 -0.033 -19.348 1.00 81.06 107 LEU A C 1
ATOM 882 O O . LEU A 1 107 ? 7.683 0.373 -18.678 1.00 81.06 107 LEU A O 1
ATOM 886 N N . VAL A 1 108 ? 9.248 -1.188 -19.071 1.00 82.88 108 VAL A N 1
ATOM 887 C CA . VAL A 1 108 ? 8.828 -2.076 -17.974 1.00 82.88 108 VAL A CA 1
ATOM 888 C C . VAL A 1 108 ? 8.965 -1.374 -16.626 1.00 82.88 108 VAL A C 1
ATOM 890 O O . VAL A 1 108 ? 8.037 -1.407 -15.825 1.00 82.88 108 VAL A O 1
ATOM 893 N N . TYR A 1 109 ? 10.084 -0.690 -16.395 1.00 77.38 109 TYR A N 1
ATOM 894 C CA . TYR A 1 109 ? 10.306 0.059 -15.159 1.00 77.38 109 TYR A CA 1
ATOM 895 C C . TYR A 1 109 ? 9.574 1.400 -15.156 1.00 77.38 109 TYR A C 1
ATOM 897 O O . TYR A 1 109 ? 9.025 1.782 -14.127 1.00 77.38 109 TYR A O 1
ATOM 905 N N . GLN A 1 110 ? 9.503 2.070 -16.310 1.00 81.12 110 GLN A N 1
ATOM 906 C CA . GLN A 1 110 ? 8.801 3.346 -16.461 1.00 81.12 110 GLN A CA 1
ATOM 907 C C . GLN A 1 110 ? 7.304 3.254 -16.145 1.00 81.12 110 GLN A C 1
ATOM 909 O O . GLN A 1 110 ? 6.742 4.210 -15.622 1.00 81.12 110 GLN A O 1
ATOM 914 N N . TYR A 1 111 ? 6.646 2.141 -16.471 1.00 85.94 111 TYR A N 1
ATOM 915 C CA . TYR A 1 111 ? 5.215 1.974 -16.199 1.00 85.94 111 TYR A CA 1
ATOM 916 C C . TYR A 1 111 ? 4.934 1.020 -15.040 1.00 85.94 111 TYR A C 1
ATOM 918 O O . TYR A 1 111 ? 3.913 1.167 -14.373 1.00 85.94 111 TYR A O 1
ATOM 926 N N . GLY A 1 112 ? 5.825 0.068 -14.762 1.00 85.88 112 GLY A N 1
ATOM 927 C CA . GLY A 1 112 ? 5.583 -0.980 -13.777 1.00 85.88 112 GLY A CA 1
ATOM 928 C C . GLY A 1 112 ? 5.442 -0.459 -12.349 1.00 85.88 112 GLY A C 1
ATOM 929 O O . GLY A 1 112 ? 4.419 -0.714 -11.710 1.00 85.88 112 GLY A O 1
ATOM 930 N N . ILE A 1 113 ? 6.434 0.302 -11.876 1.00 84.88 113 ILE A N 1
ATOM 931 C CA . ILE A 1 113 ? 6.448 0.872 -10.520 1.00 84.88 113 ILE A CA 1
ATOM 932 C C . ILE A 1 113 ? 5.402 1.990 -10.358 1.00 84.88 113 ILE A C 1
ATOM 934 O O . ILE A 1 113 ? 4.604 1.928 -9.420 1.00 84.88 113 ILE A O 1
ATOM 938 N N . PRO A 1 114 ? 5.273 2.963 -11.276 1.00 89.25 114 PRO A N 1
ATOM 939 C CA . PRO A 1 114 ? 4.307 4.047 -11.088 1.00 89.25 114 PRO A CA 1
ATOM 940 C C . PRO A 1 114 ? 2.854 3.573 -11.089 1.00 89.25 114 PRO A C 1
ATOM 942 O O . PRO A 1 114 ? 2.016 4.145 -10.390 1.00 89.25 114 PRO A O 1
ATOM 945 N N . THR A 1 115 ? 2.543 2.494 -11.815 1.00 91.81 115 THR A N 1
ATOM 946 C CA . THR A 1 115 ? 1.199 1.899 -11.818 1.00 91.81 115 THR A CA 1
ATOM 947 C C . THR A 1 115 ? 0.809 1.381 -10.436 1.00 91.81 115 THR A C 1
ATOM 949 O O . THR A 1 115 ? -0.284 1.684 -9.955 1.00 91.81 115 THR A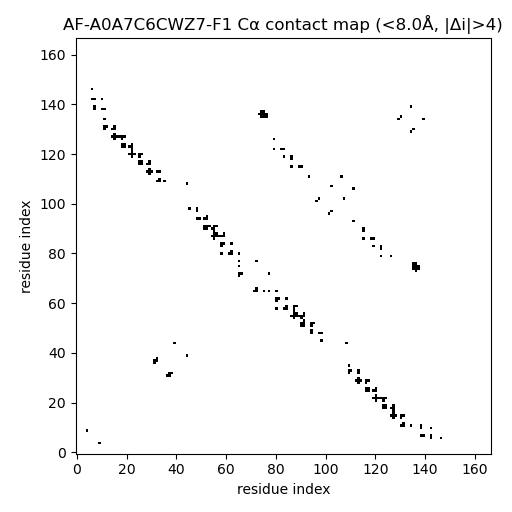 O 1
ATOM 952 N N . VAL A 1 116 ? 1.697 0.651 -9.756 1.00 91.25 116 VAL A N 1
ATOM 953 C CA . VAL A 1 116 ? 1.387 0.141 -8.413 1.00 91.25 116 VAL A CA 1
ATOM 954 C C . VAL A 1 116 ? 1.363 1.252 -7.368 1.00 91.25 116 VAL A C 1
ATOM 956 O O . VAL A 1 116 ? 0.499 1.236 -6.496 1.00 91.25 116 VAL A O 1
ATOM 959 N N . LEU A 1 117 ? 2.225 2.266 -7.491 1.00 91.44 117 LEU A N 1
ATOM 960 C CA . LEU A 1 117 ? 2.174 3.448 -6.624 1.00 91.44 117 LEU A CA 1
ATOM 961 C C . LEU A 1 117 ? 0.864 4.229 -6.806 1.00 91.44 117 LEU A C 1
ATOM 963 O O . LEU A 1 117 ? 0.276 4.689 -5.829 1.00 91.44 117 LEU A O 1
ATOM 967 N N . THR A 1 118 ? 0.362 4.319 -8.039 1.00 94.19 118 THR A N 1
ATOM 968 C CA . THR A 1 118 ? -0.945 4.925 -8.330 1.00 94.19 118 THR A CA 1
ATOM 969 C C . THR A 1 118 ? -2.072 4.119 -7.698 1.00 94.19 118 THR A C 1
ATOM 971 O O . THR A 1 118 ? -2.964 4.693 -7.078 1.00 94.19 118 THR A O 1
ATOM 974 N N . TYR A 1 119 ? -2.022 2.789 -7.798 1.00 94.50 119 TYR A N 1
ATOM 975 C CA . TYR A 1 119 ? -2.995 1.921 -7.142 1.00 94.50 119 TYR A CA 1
ATOM 976 C C . TYR A 1 119 ? -2.978 2.099 -5.615 1.00 94.50 119 TYR A C 1
ATOM 978 O O . TYR A 1 119 ? -4.032 2.297 -5.016 1.00 94.50 119 TYR A O 1
ATOM 986 N N . LEU A 1 120 ? -1.795 2.117 -4.991 1.00 92.62 120 LEU A N 1
ATOM 987 C CA . LEU A 1 120 ? -1.655 2.376 -3.554 1.00 92.62 120 LEU A CA 1
ATOM 988 C C . LEU A 1 120 ? -2.205 3.753 -3.169 1.00 92.62 120 LEU A C 1
ATOM 990 O O . LEU A 1 120 ? -2.929 3.857 -2.186 1.00 92.62 120 LEU A O 1
ATOM 994 N N . CYS A 1 121 ? -1.931 4.793 -3.961 1.00 94.81 121 CYS A N 1
ATOM 995 C CA . CYS A 1 121 ? -2.513 6.120 -3.761 1.00 94.81 121 CYS A CA 1
ATOM 996 C C . CYS A 1 121 ? -4.049 6.064 -3.729 1.00 94.81 121 CYS A C 1
ATOM 998 O O . CYS A 1 121 ? -4.659 6.576 -2.791 1.00 94.81 121 CYS A O 1
ATOM 1000 N N . LEU A 1 122 ? -4.678 5.386 -4.695 1.00 94.81 122 LEU A N 1
ATOM 1001 C CA . LEU A 1 122 ? -6.135 5.230 -4.735 1.00 94.81 122 LEU A CA 1
ATOM 1002 C C . LEU A 1 122 ? -6.672 4.471 -3.514 1.00 94.81 122 LEU A C 1
ATOM 1004 O O . LEU A 1 122 ? -7.682 4.888 -2.945 1.00 94.81 122 LEU A O 1
ATOM 1008 N N . CYS A 1 123 ? -5.988 3.407 -3.083 1.00 93.81 123 CYS A N 1
ATOM 1009 C CA . CYS A 1 123 ? -6.336 2.684 -1.859 1.00 93.81 123 CYS A CA 1
ATOM 1010 C C . CYS A 1 123 ? -6.270 3.601 -0.634 1.00 93.81 123 CYS A C 1
ATOM 1012 O O . CYS A 1 123 ? -7.246 3.684 0.103 1.00 93.81 123 CYS A O 1
ATOM 1014 N N . TYR A 1 124 ? -5.186 4.361 -0.458 1.00 92.62 124 TYR A N 1
ATOM 1015 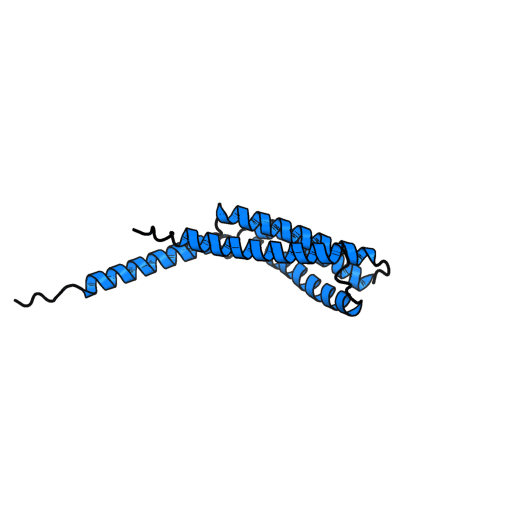C CA . TYR A 1 124 ? -5.036 5.268 0.681 1.00 92.62 124 TYR A CA 1
ATOM 1016 C C . TYR A 1 124 ? -6.041 6.427 0.675 1.00 92.62 124 TYR A C 1
ATOM 1018 O O . TYR A 1 124 ? -6.534 6.801 1.738 1.00 92.62 124 TYR A O 1
ATOM 1026 N N . VAL A 1 125 ? -6.402 6.978 -0.493 1.00 92.81 125 VAL A N 1
ATOM 1027 C CA . VAL A 1 125 ? -7.494 7.969 -0.590 1.00 92.81 125 VAL A CA 1
ATOM 1028 C C . VAL A 1 125 ? -8.814 7.344 -0.148 1.00 92.81 125 VAL A C 1
ATOM 1030 O O . VAL A 1 125 ? -9.550 7.944 0.638 1.00 92.81 125 VAL A O 1
ATOM 1033 N N . PHE A 1 126 ? -9.115 6.141 -0.640 1.00 93.25 126 PHE A N 1
ATOM 1034 C CA . PHE A 1 126 ? -10.328 5.432 -0.259 1.00 93.25 126 PHE A CA 1
ATOM 1035 C C . PHE A 1 126 ? -10.357 5.142 1.245 1.00 93.25 126 PHE A C 1
ATOM 1037 O O . PHE A 1 126 ? -11.352 5.452 1.893 1.00 93.25 126 PHE A O 1
ATOM 1044 N N . GLU A 1 127 ? -9.276 4.608 1.813 1.00 90.44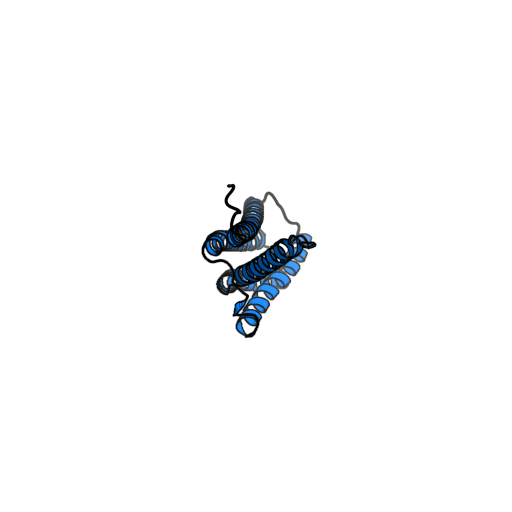 127 GLU A N 1
ATOM 1045 C CA . GLU A 1 127 ? -9.163 4.291 3.240 1.00 90.44 127 GLU A CA 1
ATOM 1046 C C . GLU A 1 127 ? -9.279 5.544 4.113 1.00 90.44 127 GLU A C 1
ATOM 1048 O O . GLU A 1 127 ? -9.992 5.522 5.116 1.00 90.44 127 GLU A O 1
ATOM 1053 N N . ALA A 1 128 ? -8.662 6.661 3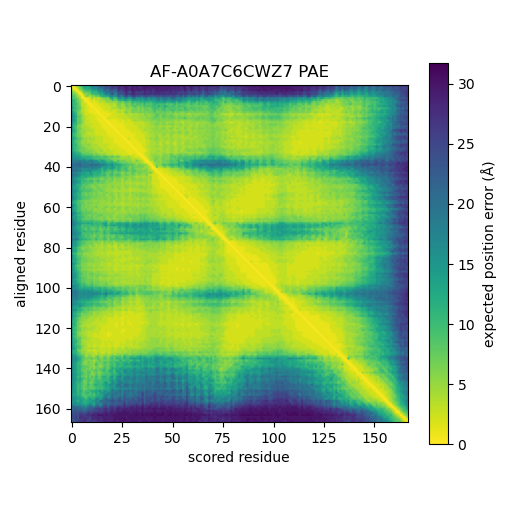.712 1.00 89.19 128 ALA A N 1
ATOM 1054 C CA . ALA A 1 128 ? -8.775 7.934 4.422 1.00 89.19 128 ALA A CA 1
ATOM 1055 C C . ALA A 1 128 ? -10.235 8.409 4.506 1.00 89.19 128 ALA A C 1
ATOM 1057 O O . ALA A 1 128 ? -10.702 8.831 5.565 1.00 89.19 128 ALA A O 1
ATOM 1058 N N . ILE A 1 129 ? -10.982 8.309 3.402 1.00 89.56 129 ILE A N 1
ATOM 1059 C CA . ILE A 1 129 ? -12.404 8.670 3.374 1.00 89.56 129 ILE A CA 1
ATOM 1060 C C . ILE A 1 129 ? -13.224 7.647 4.168 1.00 89.56 129 ILE A C 1
ATOM 1062 O O . ILE A 1 129 ? -14.058 8.021 4.992 1.00 89.56 129 ILE A O 1
ATOM 1066 N N . TYR A 1 130 ? -12.987 6.356 3.944 1.00 88.56 130 TYR A N 1
ATOM 1067 C CA . TYR A 1 130 ? -13.739 5.272 4.562 1.00 88.56 130 TYR A CA 1
ATOM 1068 C C . TYR A 1 130 ? -13.602 5.292 6.086 1.00 88.56 130 TYR A C 1
ATOM 1070 O O . TYR A 1 130 ? -14.617 5.253 6.780 1.00 88.56 130 TYR A O 1
ATOM 1078 N N . HIS A 1 131 ? -12.388 5.434 6.623 1.00 86.12 131 HIS A N 1
ATOM 1079 C CA . HIS A 1 131 ? -12.141 5.409 8.067 1.00 86.12 131 HIS A CA 1
ATOM 1080 C C . HIS A 1 131 ? -12.549 6.669 8.815 1.00 86.12 131 HIS A C 1
ATOM 1082 O O . HIS A 1 131 ? -12.763 6.616 10.031 1.00 86.12 131 HIS A O 1
ATOM 1088 N N . TYR A 1 132 ? -12.757 7.772 8.102 1.00 83.06 132 TYR A N 1
ATOM 1089 C CA . TYR A 1 132 ? -13.426 8.928 8.675 1.00 83.06 132 TYR A CA 1
ATOM 1090 C C . TYR A 1 132 ? -14.865 8.581 9.107 1.00 83.06 132 TYR A C 1
ATOM 1092 O O . TYR A 1 132 ? -15.297 8.934 10.211 1.00 83.06 132 TYR A O 1
ATOM 1100 N N . PHE A 1 133 ? -15.593 7.818 8.283 1.00 82.62 133 PHE A N 1
ATOM 1101 C CA . PHE A 1 133 ? -16.959 7.374 8.587 1.00 82.62 133 PHE A CA 1
ATOM 1102 C C . PHE A 1 133 ? -16.992 6.082 9.420 1.00 82.62 133 PHE A C 1
ATOM 1104 O O . PHE A 1 133 ? -17.742 5.998 10.396 1.00 82.62 133 PHE A O 1
ATOM 1111 N N . TYR A 1 134 ? -16.133 5.117 9.092 1.00 83.69 134 TYR A N 1
ATOM 1112 C CA . TYR A 1 134 ? -16.040 3.785 9.693 1.00 83.69 134 TYR A CA 1
ATOM 1113 C C . TYR A 1 134 ? -14.665 3.579 10.353 1.00 83.69 134 TYR A C 1
ATOM 1115 O O . TYR A 1 134 ? -13.781 2.939 9.771 1.00 83.69 134 TYR A O 1
ATOM 1123 N N . PRO A 1 135 ? -14.452 4.133 11.563 1.00 77.38 135 PRO A N 1
ATOM 1124 C CA . PRO A 1 135 ? -13.177 4.039 12.269 1.00 77.38 135 PRO A CA 1
ATOM 1125 C C . PRO A 1 135 ? -12.749 2.590 12.483 1.00 77.38 135 PRO A C 1
ATOM 1127 O O . PRO A 1 135 ? -13.574 1.704 12.717 1.00 77.38 135 PRO A O 1
ATOM 1130 N N . ILE A 1 136 ? -11.438 2.370 12.461 1.00 77.25 136 ILE A N 1
ATOM 1131 C CA . ILE A 1 136 ? -10.864 1.054 12.729 1.00 77.25 136 ILE A CA 1
ATOM 1132 C C . ILE A 1 136 ? -11.204 0.635 14.165 1.00 77.25 136 ILE A C 1
ATOM 1134 O O . ILE A 1 136 ? -11.125 1.466 15.075 1.00 77.25 136 ILE A O 1
ATOM 1138 N N . PRO A 1 137 ? -11.540 -0.647 14.400 1.00 73.38 137 PRO A N 1
ATOM 1139 C CA . PRO A 1 137 ? -11.842 -1.156 15.734 1.00 73.38 137 PRO A CA 1
ATOM 1140 C C . PRO A 1 137 ? -10.799 -0.804 16.803 1.00 73.38 137 PRO A C 1
ATOM 1142 O O . PRO A 1 137 ? -11.163 -0.456 17.920 1.00 73.38 137 PRO A O 1
ATOM 1145 N N . SER A 1 138 ? -9.510 -0.798 16.449 1.00 73.56 138 SER A N 1
ATOM 1146 C CA . SER A 1 138 ? -8.426 -0.406 17.357 1.00 73.56 138 SER A CA 1
ATOM 1147 C C . SER A 1 138 ? -8.547 1.036 17.864 1.00 73.56 138 SER A C 1
ATOM 1149 O O . SER A 1 138 ? -8.255 1.294 19.027 1.00 73.56 138 SER A O 1
ATOM 1151 N N . ILE A 1 139 ? -9.011 1.971 17.030 1.00 71.62 139 ILE A N 1
ATOM 1152 C CA . ILE A 1 139 ? -9.208 3.380 17.404 1.00 71.62 139 ILE A CA 1
ATOM 1153 C C . ILE A 1 139 ? -10.404 3.522 18.352 1.00 71.62 139 ILE A C 1
ATOM 1155 O O . ILE A 1 139 ? -10.380 4.341 19.270 1.00 71.62 139 ILE A O 1
ATOM 1159 N N . ILE A 1 140 ? -11.441 2.704 18.153 1.00 73.81 140 ILE A N 1
ATOM 1160 C CA . ILE A 1 140 ? -12.612 2.661 19.036 1.00 73.81 140 ILE A CA 1
ATOM 1161 C C . ILE A 1 140 ? -12.209 2.151 20.426 1.00 73.81 140 ILE A C 1
ATOM 1163 O O . ILE A 1 140 ? -12.633 2.726 21.428 1.00 73.81 140 ILE A O 1
ATOM 1167 N N . ASP A 1 141 ? -11.387 1.102 20.488 1.00 72.94 141 ASP A N 1
ATOM 1168 C CA . ASP A 1 141 ? -10.918 0.528 21.753 1.00 72.94 141 ASP A CA 1
ATOM 1169 C C . ASP A 1 141 ? -10.055 1.529 22.539 1.00 72.94 141 ASP A C 1
ATOM 1171 O O . ASP A 1 141 ? -10.305 1.752 23.724 1.00 72.94 141 ASP A O 1
ATOM 1175 N N . ILE A 1 142 ? -9.120 2.215 21.868 1.00 73.00 142 ILE A N 1
ATOM 1176 C CA . ILE A 1 142 ? -8.293 3.270 22.484 1.00 73.00 142 ILE A CA 1
ATOM 1177 C C . ILE A 1 142 ? -9.170 4.414 23.010 1.00 73.00 142 ILE A C 1
ATOM 1179 O O . ILE A 1 142 ? -8.942 4.914 24.110 1.00 73.00 142 ILE A O 1
ATOM 1183 N N . GLY A 1 143 ? -10.207 4.803 22.260 1.00 67.31 143 GLY A N 1
ATOM 1184 C CA . GLY A 1 143 ? -11.129 5.850 22.697 1.00 67.31 143 GLY A CA 1
ATOM 1185 C C . GLY A 1 143 ? -11.898 5.501 23.964 1.00 67.31 143 GLY A C 1
ATOM 1186 O O . GLY A 1 143 ? -12.033 6.350 24.841 1.00 67.31 143 GLY A O 1
ATOM 1187 N N . LYS A 1 144 ? -12.324 4.245 24.106 1.00 71.88 144 LYS A N 1
ATOM 1188 C CA . LYS A 1 144 ? -13.001 3.770 25.321 1.00 71.88 144 LYS A CA 1
ATOM 1189 C C . LYS A 1 144 ? -12.062 3.707 26.525 1.00 71.88 144 LYS A C 1
ATOM 1191 O O . LYS A 1 144 ? -12.475 4.052 27.630 1.00 71.88 144 LYS A O 1
ATOM 1196 N N . GLU A 1 145 ? -10.816 3.276 26.327 1.00 74.38 145 GLU A N 1
ATOM 1197 C CA . GLU A 1 145 ? -9.819 3.228 27.403 1.00 74.38 145 GLU A CA 1
ATOM 1198 C C . GLU A 1 145 ? -9.447 4.631 27.905 1.00 74.38 145 GLU A C 1
ATOM 1200 O O . GLU A 1 145 ? -9.336 4.845 29.115 1.00 74.38 145 GLU A O 1
ATOM 1205 N N . GLU A 1 146 ? -9.281 5.606 27.008 1.00 68.56 146 GLU A N 1
ATOM 1206 C CA . GLU A 1 146 ? -9.001 6.990 27.406 1.00 68.56 146 GLU A CA 1
ATOM 1207 C C . GLU A 1 146 ? -10.195 7.670 28.080 1.00 68.56 146 GLU A C 1
ATOM 1209 O O . GLU A 1 146 ? -10.014 8.408 29.051 1.00 68.56 146 GLU A O 1
ATOM 1214 N N . GLU A 1 147 ? -11.416 7.410 27.617 1.00 69.81 147 GLU A N 1
ATOM 1215 C CA . GLU A 1 147 ? -12.627 7.918 28.263 1.00 69.81 147 GLU A CA 1
ATOM 1216 C C . GLU A 1 147 ? -12.761 7.362 29.691 1.00 69.81 147 GLU A C 1
ATOM 1218 O O . GLU A 1 147 ? -12.997 8.123 30.630 1.00 69.81 147 GLU A O 1
ATOM 1223 N N . GLN A 1 148 ? -12.482 6.068 29.894 1.00 72.69 148 GLN A N 1
ATOM 1224 C CA . GLN A 1 148 ? -12.433 5.467 31.231 1.00 72.69 148 GLN A CA 1
ATOM 1225 C C . GLN A 1 148 ? -11.350 6.082 32.126 1.00 72.69 148 GLN A C 1
ATOM 1227 O O . GLN A 1 148 ? -11.630 6.381 33.286 1.00 72.69 148 GLN A O 1
ATOM 1232 N N . LYS A 1 149 ? -10.132 6.310 31.617 1.00 74.31 149 LYS A N 1
ATOM 1233 C CA . LYS A 1 149 ? -9.056 6.942 32.403 1.00 74.31 149 LYS A CA 1
ATOM 1234 C C . LYS A 1 149 ? -9.402 8.369 32.818 1.00 74.31 149 LYS A C 1
ATOM 1236 O O . LYS A 1 149 ? -9.163 8.742 33.964 1.00 74.31 149 LYS A O 1
ATOM 1241 N N . ASN A 1 150 ? -9.993 9.148 31.914 1.00 72.38 150 ASN A N 1
ATOM 1242 C CA . ASN A 1 150 ? -10.412 10.516 32.213 1.00 72.38 150 ASN A CA 1
ATOM 1243 C C . ASN A 1 150 ? -11.532 10.554 33.267 1.00 72.38 150 ASN A C 1
ATOM 1245 O O . ASN A 1 150 ? -11.501 11.414 34.141 1.00 72.38 150 ASN A O 1
ATOM 1249 N N . LEU A 1 151 ? -12.462 9.592 33.242 1.00 72.31 151 LEU A N 1
ATOM 1250 C CA . LEU A 1 151 ? -13.507 9.453 34.265 1.00 72.31 151 LEU A CA 1
ATOM 1251 C C . LEU A 1 151 ? -12.950 9.064 35.646 1.00 72.31 151 LEU A C 1
ATOM 1253 O O . LEU A 1 151 ? -13.491 9.495 36.662 1.00 72.31 151 LEU A O 1
ATOM 1257 N N . VAL A 1 152 ? -11.891 8.247 35.704 1.00 74.50 152 VAL A N 1
ATOM 1258 C CA . VAL A 1 152 ? -11.214 7.899 36.969 1.00 74.50 152 VAL A CA 1
ATOM 1259 C C . VAL A 1 152 ? -10.478 9.115 37.538 1.00 74.50 152 VAL A C 1
ATOM 1261 O O . VAL A 1 152 ? -10.664 9.432 38.708 1.00 74.50 152 VAL A O 1
ATOM 1264 N N . LEU A 1 153 ? -9.737 9.848 36.702 1.00 71.88 153 LEU A N 1
ATOM 1265 C CA . LEU A 1 153 ? -9.049 11.083 37.098 1.00 71.88 153 LEU A CA 1
ATOM 1266 C C . LEU A 1 153 ? -10.023 12.171 37.580 1.00 71.88 153 LEU A C 1
ATOM 1268 O O . LEU A 1 153 ? -9.758 12.821 38.587 1.00 71.88 153 LEU A O 1
ATOM 1272 N N . GLU A 1 154 ? -11.167 12.354 36.910 1.00 68.75 154 GLU A N 1
ATOM 1273 C CA . GLU A 1 154 ? -12.202 13.290 37.376 1.00 68.75 154 GLU A CA 1
ATOM 1274 C C . GLU A 1 154 ? -12.787 12.871 38.733 1.00 68.75 154 GLU A C 1
ATOM 1276 O O . GLU A 1 154 ? -13.018 13.729 39.581 1.00 68.75 154 GLU A O 1
ATOM 1281 N N . LYS A 1 155 ? -12.979 11.569 38.987 1.00 69.31 155 LYS A N 1
ATOM 1282 C CA . LYS A 1 155 ? -13.434 11.085 40.302 1.00 69.31 155 LYS A CA 1
ATOM 1283 C C . LYS A 1 155 ? -12.400 11.313 41.404 1.00 69.31 155 LYS A C 1
ATOM 1285 O O . LYS A 1 155 ? -12.774 11.774 42.477 1.00 69.31 155 LYS A O 1
ATOM 1290 N N . GLU A 1 156 ? -11.122 11.051 41.135 1.00 69.69 156 GLU A N 1
ATOM 1291 C CA . GLU A 1 156 ? -10.033 11.280 42.097 1.00 69.69 156 GLU A CA 1
ATOM 1292 C C . GLU A 1 156 ? -9.854 12.772 42.424 1.00 69.69 156 GLU A C 1
ATOM 1294 O O . GLU A 1 156 ? -9.620 13.127 43.579 1.00 69.69 156 GLU A O 1
ATOM 1299 N N . MET A 1 157 ? -10.029 13.663 41.441 1.00 63.84 157 MET A N 1
ATOM 1300 C CA . MET A 1 157 ? -9.987 15.113 41.667 1.00 63.84 157 MET A CA 1
ATOM 1301 C C . MET A 1 157 ? -11.177 15.621 42.497 1.00 63.84 157 MET A C 1
ATOM 1303 O O . MET A 1 157 ? -10.997 16.498 43.336 1.00 63.84 157 MET A O 1
ATOM 1307 N N . VAL A 1 158 ? -12.375 15.059 42.303 1.00 61.25 158 VAL A N 1
ATOM 1308 C CA . VAL A 1 158 ? -13.583 15.442 43.059 1.00 61.25 158 VAL A CA 1
ATOM 1309 C C . VAL A 1 158 ? -13.574 14.876 44.487 1.00 61.25 158 VAL A C 1
ATOM 1311 O O . VAL A 1 158 ? -14.064 15.526 45.409 1.00 61.25 158 VAL A O 1
ATOM 1314 N N . GLU A 1 159 ? -13.005 13.687 44.708 1.00 57.94 159 GLU A N 1
ATOM 1315 C CA . GLU A 1 159 ? -12.863 13.110 46.054 1.00 57.94 159 GLU A CA 1
ATOM 1316 C C . GLU A 1 159 ? -11.705 13.727 46.856 1.00 57.94 159 GLU A C 1
ATOM 1318 O O . GLU A 1 159 ? -11.806 13.823 48.079 1.00 57.94 159 GLU A O 1
ATOM 1323 N N . GLY A 1 160 ? -10.650 14.213 46.192 1.00 54.25 160 GLY A N 1
ATOM 1324 C CA . GLY A 1 160 ? -9.535 14.924 46.830 1.00 54.25 160 GLY A CA 1
ATOM 1325 C C . GLY A 1 160 ? -9.856 16.350 47.303 1.00 54.25 160 GLY A C 1
ATOM 1326 O O . GLY A 1 160 ? -9.109 16.899 48.111 1.00 54.25 160 GLY A O 1
ATOM 1327 N N . GLU A 1 161 ? -10.958 16.947 46.838 1.00 48.19 161 GLU A N 1
ATOM 1328 C CA . GLU A 1 161 ? -11.368 18.320 47.176 1.00 48.19 161 GLU A CA 1
ATOM 1329 C C . GLU A 1 161 ? -12.364 18.431 48.341 1.00 48.19 161 GLU A C 1
ATOM 1331 O O . GLU A 1 161 ? -12.735 19.550 48.693 1.00 48.19 161 GLU A O 1
ATOM 1336 N N . LYS A 1 162 ? -12.793 17.335 48.991 1.00 45.16 162 LYS A N 1
ATOM 1337 C CA . LYS A 1 162 ? -13.606 17.463 50.216 1.00 45.16 162 LYS A CA 1
ATOM 1338 C C . LYS A 1 162 ? -12.757 18.099 51.327 1.00 45.16 162 LYS A C 1
ATOM 1340 O O . LYS A 1 162 ? -11.832 17.442 51.811 1.00 45.16 162 LYS A O 1
ATOM 1345 N N . PRO A 1 163 ? -13.050 19.335 51.778 1.00 44.09 163 PRO A N 1
ATOM 1346 C CA . PRO A 1 163 ? -12.391 19.877 52.951 1.00 44.09 163 PRO A CA 1
ATOM 1347 C C . PRO A 1 163 ? -12.824 19.025 54.141 1.00 44.09 163 PRO A C 1
ATOM 1349 O O . PRO A 1 163 ? -14.007 18.722 54.290 1.00 44.09 163 PRO A O 1
ATOM 1352 N N . TYR A 1 164 ? -11.868 18.629 54.978 1.00 48.22 164 TYR A N 1
ATOM 1353 C CA . TYR A 1 164 ? -12.168 18.156 56.322 1.00 48.22 164 TYR A CA 1
ATOM 1354 C C . TYR A 1 164 ? -12.985 19.252 57.020 1.00 48.22 164 TYR A C 1
ATOM 1356 O O . TYR A 1 164 ? -12.436 20.291 57.385 1.00 48.22 164 TYR A O 1
ATOM 1364 N N . GLU A 1 165 ? -14.295 19.047 57.165 1.00 48.91 165 GLU A N 1
ATOM 1365 C CA . GLU A 1 165 ? -15.107 19.794 58.121 1.00 48.91 165 GLU A CA 1
ATOM 1366 C C . GLU A 1 165 ? -14.619 19.377 59.512 1.00 48.91 165 GLU A C 1
ATOM 1368 O O . GLU A 1 165 ? -14.976 18.325 60.037 1.00 48.91 165 GLU A O 1
ATOM 1373 N N . THR A 1 166 ? -13.686 20.154 60.057 1.00 44.16 166 THR A N 1
ATOM 1374 C CA . THR A 1 166 ? -13.319 20.097 61.470 1.00 44.16 166 THR A CA 1
ATOM 1375 C C . THR A 1 166 ? -14.460 20.707 62.276 1.00 44.16 166 THR A C 1
ATOM 1377 O O . THR A 1 166 ? -14.691 21.914 62.174 1.00 44.16 166 THR A O 1
ATOM 1380 N N . GLU A 1 167 ? -15.165 19.848 63.018 1.00 45.00 167 GLU A N 1
ATOM 1381 C CA . GLU A 1 167 ? -16.053 20.200 64.139 1.00 45.00 167 GLU A CA 1
ATOM 1382 C C . GLU A 1 167 ? -15.320 20.976 65.245 1.00 45.00 167 GLU A C 1
ATOM 1384 O O . GLU A 1 167 ? -14.117 20.701 65.481 1.00 45.00 167 GLU A O 1
#

pLDDT: mean 80.92, std 13.2, range [36.28, 94.81]

Nearest PDB structures (foldseek):
  6bwm-assembly1_B  TM=4.348E-01  e=8.822E-01  Oryctolagus cuniculus

Sequence (167 aa):
MKKKLDFLTKAKLIYSGELLLFAIIFGVVAILEFLQVIKISERHHLIFNWITLFGGTWLIVDFFWALLSKKRRPKIAFIDKILHLPAGIYLVVFDLYCLIAKPQNPLVYQYGIPTVLTYLCLCYVFEAIYHYFYPIPSIIDIGKEEEQKNLVLEKEMVEGEKPYETE

Mean predicted aligned error: 9.69 Å